Protein AF-A0A939WQD4-F1 (afdb_monomer)

pLDDT: mean 95.39, std 8.21, range [56.12, 98.81]

Mean predicted aligned error: 2.6 Å

Secondary structure (DSSP, 8-state):
-GGGTTSS--HHHHHHHHHHHHHHHTT-TTHHHHHHHHHHHHHIIIIIS--S-HHHHHHHHHHH-

Nearest PDB structures (foldseek):
  7nhk-assembly1_u  TM=9.590E-01  e=6.082E-01  Enterococcus faecalis
  7kwg-assembly1_t  TM=9.103E-01  e=1.440E+00  Staphylococcus aureus subsp. aureus NCTC 8325
  7nhn-assembly1_u  TM=9.213E-01  e=2.154E+00  Listeria monocytogenes EGD-e
  8y39-assembly1_t  TM=9.097E-01  e=2.154E+00  Staphylococcus aureus
  6wkt-assembly1_A  TM=7.002E-01  e=6.799E+00  Bacillus subtilis subsp. subtilis str. 168

Structure (mmCIF, N/CA/C/O backbone):
data_AF-A0A939WQD4-F1
#
_entry.id   AF-A0A939WQD4-F1
#
loop_
_atom_site.group_PDB
_atom_site.id
_atom_site.type_symbol
_atom_site.label_atom_id
_atom_site.label_alt_id
_atom_site.label_comp_id
_atom_site.label_asym_id
_atom_site.label_entity_id
_atom_site.label_seq_id
_atom_site.pdbx_PDB_ins_code
_atom_site.Cartn_x
_atom_site.Cartn_y
_atom_site.Cartn_z
_atom_site.occupancy
_atom_site.B_iso_or_equiv
_atom_site.auth_seq_id
_atom_site.auth_comp_id
_atom_site.auth_asym_id
_atom_site.auth_atom_id
_atom_site.pdbx_PDB_model_num
ATOM 1 N N . MET A 1 1 ? 6.558 -16.043 -2.894 1.00 56.12 1 MET A N 1
ATOM 2 C CA . MET A 1 1 ? 6.224 -14.906 -3.782 1.00 56.12 1 MET A CA 1
ATOM 3 C C . MET A 1 1 ? 5.573 -13.746 -3.034 1.00 56.12 1 MET A C 1
ATOM 5 O O . MET A 1 1 ? 6.028 -12.635 -3.248 1.00 56.12 1 MET A O 1
ATOM 9 N N . SER A 1 2 ? 4.593 -13.950 -2.142 1.00 60.59 2 SER A N 1
ATOM 10 C CA . SER A 1 2 ? 3.814 -12.819 -1.597 1.00 60.59 2 SER A CA 1
ATOM 11 C C . SER A 1 2 ? 4.592 -11.843 -0.691 1.00 60.59 2 SER A C 1
ATOM 13 O O . SER A 1 2 ? 4.387 -10.641 -0.797 1.00 60.59 2 SER A O 1
ATOM 15 N N . GLU A 1 3 ? 5.564 -12.296 0.111 1.00 68.62 3 GLU A N 1
ATOM 16 C CA . GLU A 1 3 ? 6.401 -11.380 0.917 1.00 68.62 3 GLU A CA 1
ATOM 17 C C . GLU A 1 3 ? 7.346 -10.490 0.090 1.00 68.62 3 GLU A C 1
ATOM 19 O O . GLU A 1 3 ? 7.852 -9.496 0.605 1.00 68.62 3 GLU A O 1
ATOM 24 N N . MET A 1 4 ? 7.632 -10.833 -1.173 1.00 79.31 4 MET A N 1
ATOM 25 C CA . MET A 1 4 ? 8.517 -10.015 -2.015 1.00 79.31 4 MET A CA 1
ATOM 26 C C . MET A 1 4 ? 7.824 -8.759 -2.532 1.00 79.31 4 MET A C 1
ATOM 28 O O . MET A 1 4 ? 8.489 -7.751 -2.735 1.00 79.31 4 MET A O 1
ATOM 32 N N . TRP A 1 5 ? 6.508 -8.808 -2.725 1.00 86.94 5 TRP A N 1
ATOM 33 C CA . TRP A 1 5 ? 5.729 -7.694 -3.267 1.00 86.94 5 TRP A CA 1
ATOM 34 C C . TRP A 1 5 ? 5.472 -6.570 -2.261 1.00 86.94 5 TRP A C 1
ATOM 36 O O . TRP A 1 5 ? 5.035 -5.492 -2.649 1.00 86.94 5 TRP A O 1
ATOM 46 N N . GLU A 1 6 ? 5.825 -6.785 -0.994 1.00 89.31 6 GLU A N 1
ATOM 47 C CA . GLU A 1 6 ? 5.881 -5.745 0.040 1.00 89.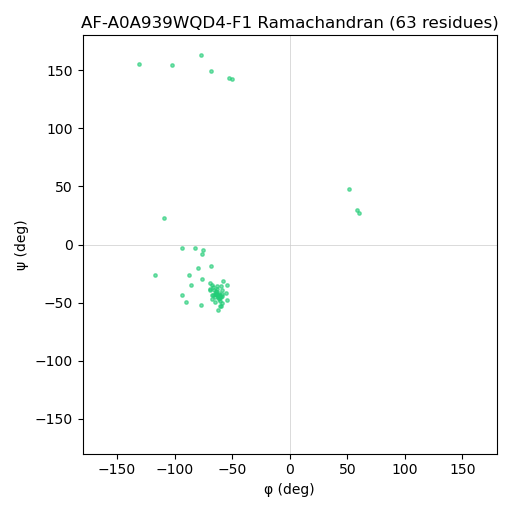31 6 GLU A CA 1
ATOM 48 C C . GLU A 1 6 ? 7.283 -5.129 0.186 1.00 89.31 6 GLU A C 1
ATOM 50 O O . GLU A 1 6 ? 7.481 -4.222 0.990 1.00 89.31 6 GLU A O 1
ATOM 55 N N . ARG A 1 7 ? 8.278 -5.625 -0.560 1.00 86.12 7 ARG A N 1
ATOM 56 C CA . ARG A 1 7 ? 9.664 -5.140 -0.516 1.00 86.12 7 ARG A CA 1
ATOM 57 C C . ARG A 1 7 ? 9.945 -4.247 -1.721 1.00 86.12 7 ARG A C 1
ATOM 59 O O . ARG A 1 7 ? 9.335 -4.403 -2.773 1.00 86.12 7 ARG A O 1
ATOM 66 N N . ASN A 1 8 ? 10.917 -3.345 -1.572 1.00 88.62 8 ASN A N 1
ATOM 67 C CA . ASN A 1 8 ? 11.342 -2.395 -2.612 1.00 88.62 8 ASN A CA 1
ATOM 68 C C . ASN A 1 8 ? 10.221 -1.472 -3.122 1.00 88.62 8 ASN A C 1
ATOM 70 O O . ASN A 1 8 ? 10.241 -1.054 -4.276 1.00 88.62 8 ASN A O 1
ATOM 74 N N . LEU A 1 9 ? 9.248 -1.155 -2.266 1.00 96.38 9 LEU A N 1
ATOM 75 C CA . LEU A 1 9 ? 8.244 -0.142 -2.573 1.00 96.38 9 LEU A CA 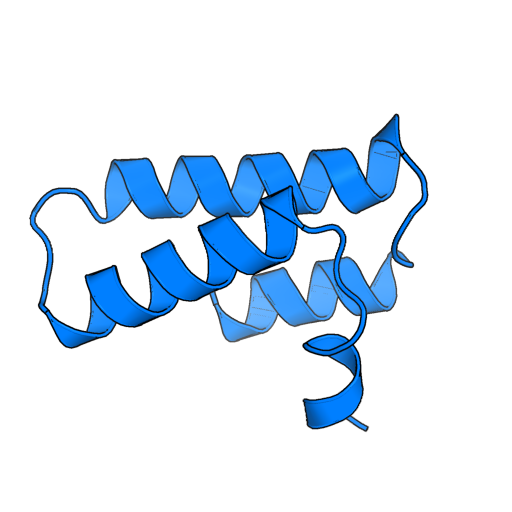1
ATOM 76 C C . LEU A 1 9 ? 8.903 1.248 -2.614 1.00 96.38 9 LEU A C 1
ATOM 78 O O . LEU A 1 9 ? 9.852 1.494 -1.858 1.00 96.38 9 LEU A O 1
ATOM 82 N N . PRO A 1 10 ? 8.396 2.178 -3.440 1.00 97.50 10 PRO A N 1
ATOM 83 C CA . PRO A 1 10 ? 8.740 3.588 -3.316 1.00 97.50 10 PRO A CA 1
ATOM 84 C C . PRO A 1 10 ? 8.561 4.072 -1.867 1.00 97.50 10 PRO A C 1
ATOM 86 O O . PRO A 1 10 ? 7.601 3.655 -1.216 1.00 97.50 10 PRO A O 1
ATOM 89 N N . PRO A 1 11 ? 9.430 4.961 -1.345 1.00 97.88 11 PRO A N 1
ATOM 90 C CA . PRO A 1 11 ? 9.384 5.359 0.064 1.00 97.88 11 PRO A CA 1
ATOM 91 C C . PRO A 1 1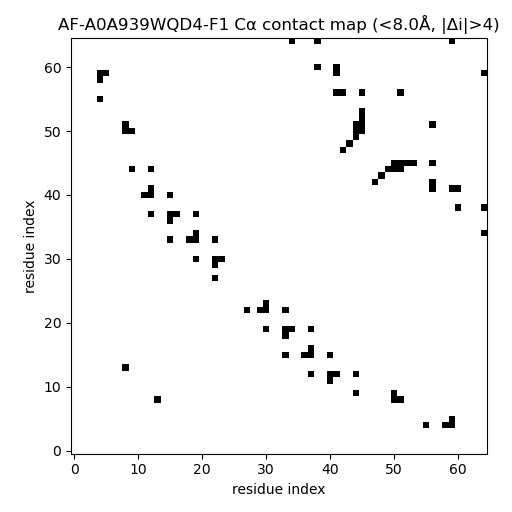1 ? 8.028 5.895 0.539 1.00 97.88 11 PRO A C 1
ATOM 93 O O . PRO A 1 11 ? 7.641 5.624 1.671 1.00 97.88 11 PRO A O 1
ATOM 96 N N . TYR A 1 12 ? 7.293 6.612 -0.318 1.00 98.31 12 TYR A N 1
ATOM 97 C CA . TYR A 1 12 ? 5.949 7.105 0.005 1.00 98.31 12 TYR A CA 1
ATOM 98 C C . TYR A 1 12 ? 4.936 5.958 0.146 1.00 98.31 12 TYR A C 1
ATOM 100 O O . TYR A 1 12 ? 4.189 5.908 1.113 1.00 98.31 12 TYR A O 1
ATOM 108 N N . LEU A 1 13 ? 4.969 4.975 -0.758 1.00 98.56 13 LEU A N 1
ATOM 109 C CA . LEU A 1 13 ? 4.065 3.830 -0.714 1.00 98.56 13 LEU A CA 1
ATOM 110 C C . LEU A 1 13 ? 4.392 2.916 0.473 1.00 98.56 13 LEU A C 1
ATOM 112 O O . LEU A 1 13 ? 3.486 2.403 1.121 1.00 98.56 13 LEU A O 1
ATOM 116 N N . ALA A 1 14 ? 5.678 2.737 0.786 1.00 98.06 14 ALA A N 1
ATOM 117 C CA . ALA A 1 14 ? 6.096 2.024 1.990 1.00 98.06 14 ALA A CA 1
ATOM 118 C C . ALA A 1 14 ? 5.570 2.715 3.260 1.00 98.06 14 ALA A C 1
ATOM 120 O O . ALA A 1 14 ? 5.027 2.051 4.139 1.00 98.06 14 ALA A O 1
ATOM 121 N N . HIS A 1 15 ? 5.688 4.046 3.328 1.00 98.38 15 HIS A N 1
ATOM 122 C CA . HIS A 1 15 ? 5.193 4.844 4.448 1.00 98.38 15 HIS A CA 1
ATOM 123 C C . HIS A 1 15 ? 3.683 4.678 4.655 1.00 98.38 15 HIS A C 1
ATOM 125 O O . HIS A 1 15 ? 3.258 4.359 5.765 1.00 98.38 15 HIS A O 1
ATOM 131 N N . ASP A 1 16 ? 2.888 4.834 3.595 1.00 98.69 16 ASP A N 1
ATOM 132 C CA . ASP A 1 16 ? 1.427 4.749 3.693 1.00 98.69 16 ASP A CA 1
ATOM 133 C C . ASP A 1 16 ? 0.957 3.319 3.990 1.00 98.69 16 ASP A C 1
ATOM 135 O O . ASP A 1 16 ? -0.008 3.114 4.729 1.00 98.69 16 ASP A O 1
ATOM 139 N N . LEU A 1 17 ? 1.673 2.306 3.485 1.00 98.44 17 LEU A N 1
ATOM 140 C CA . LEU A 1 17 ? 1.395 0.908 3.807 1.00 98.44 17 LEU A CA 1
ATOM 141 C C . LEU A 1 17 ? 1.630 0.613 5.294 1.00 98.44 17 LEU A C 1
ATOM 143 O O . LEU A 1 17 ? 0.816 -0.064 5.926 1.00 98.44 17 LEU A O 1
ATOM 147 N N . ASP A 1 18 ? 2.716 1.127 5.867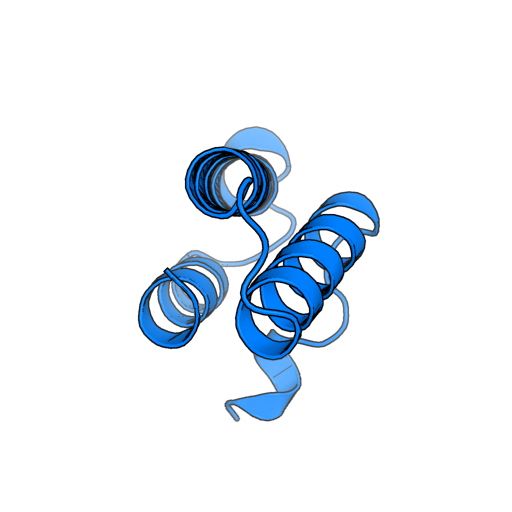 1.00 98.19 18 ASP A N 1
ATOM 148 C CA . ASP A 1 18 ? 3.005 0.975 7.293 1.00 98.19 18 ASP A CA 1
ATOM 149 C C . ASP A 1 18 ? 2.014 1.771 8.157 1.00 98.19 18 ASP A C 1
ATOM 151 O O . ASP A 1 18 ? 1.551 1.272 9.189 1.00 98.19 18 ASP A O 1
ATOM 155 N N . ALA A 1 19 ? 1.629 2.976 7.723 1.00 98.56 19 ALA A N 1
ATOM 156 C CA . ALA A 1 19 ? 0.622 3.791 8.396 1.00 98.56 19 ALA A CA 1
ATOM 157 C C . ALA A 1 19 ? -0.745 3.089 8.431 1.00 98.56 19 ALA A C 1
ATOM 159 O O . ALA A 1 19 ? -1.379 3.041 9.489 1.00 98.56 19 ALA A O 1
ATOM 160 N N . TRP A 1 20 ? -1.160 2.477 7.319 1.00 98.62 20 TRP A N 1
ATOM 161 C CA . TRP A 1 20 ? -2.359 1.645 7.249 1.00 98.62 20 TRP A CA 1
ATOM 162 C C . TRP A 1 20 ? -2.287 0.449 8.202 1.00 98.62 20 TRP A C 1
ATOM 164 O O . TRP A 1 20 ? -3.178 0.277 9.036 1.00 98.62 20 TRP A O 1
ATOM 174 N N . LYS A 1 21 ? -1.209 -0.349 8.132 1.00 97.94 21 LYS A N 1
ATOM 175 C CA . LYS A 1 21 ? -1.007 -1.528 8.996 1.00 97.94 21 LYS A CA 1
ATOM 176 C C . LYS A 1 21 ? -1.114 -1.155 10.478 1.00 97.94 21 LYS A C 1
ATOM 178 O O . LYS A 1 21 ? -1.867 -1.793 11.214 1.00 97.94 21 LYS A O 1
ATOM 183 N N . ARG A 1 22 ? -0.431 -0.082 10.894 1.00 98.56 22 ARG A N 1
ATOM 184 C CA . ARG A 1 22 ? -0.505 0.432 12.269 1.00 98.56 22 ARG A CA 1
ATOM 185 C C . ARG A 1 22 ? -1.907 0.933 12.613 1.00 98.56 22 ARG A C 1
ATOM 187 O O . ARG A 1 22 ? -2.417 0.635 13.687 1.00 98.56 22 ARG A O 1
ATOM 194 N N . GLY A 1 23 ? -2.557 1.658 11.703 1.00 98.50 23 GLY A N 1
ATOM 195 C CA . GLY A 1 23 ? -3.918 2.153 11.898 1.00 98.50 23 GLY A CA 1
ATOM 196 C C . GLY A 1 23 ? -4.932 1.034 12.139 1.00 98.50 23 GLY A C 1
ATOM 197 O O . GLY A 1 23 ? -5.804 1.177 12.997 1.00 98.50 23 GLY A O 1
ATOM 198 N N . VAL A 1 24 ? -4.800 -0.088 11.425 1.00 98.38 24 VAL A N 1
ATOM 199 C CA . VAL A 1 24 ? -5.635 -1.283 11.619 1.00 98.38 24 VAL A CA 1
ATOM 200 C C . VAL A 1 24 ? -5.354 -1.931 12.975 1.00 98.38 24 VAL A C 1
ATOM 202 O O . VAL A 1 24 ? -6.296 -2.222 13.713 1.00 98.38 24 VAL A O 1
ATOM 205 N N . GLU A 1 25 ? -4.080 -2.117 13.331 1.00 98.44 25 GLU A N 1
ATOM 206 C CA . GLU A 1 25 ? -3.666 -2.701 14.615 1.00 98.44 25 GLU A CA 1
ATOM 207 C C . GLU A 1 25 ? -4.175 -1.885 15.815 1.00 98.44 25 GLU A C 1
ATOM 209 O O . GLU A 1 25 ? -4.750 -2.432 16.759 1.00 98.44 25 GLU A O 1
ATOM 214 N N . GLU A 1 26 ? -4.042 -0.561 15.746 1.00 98.31 26 GLU A N 1
ATOM 215 C CA . GLU A 1 26 ? -4.429 0.370 16.809 1.00 98.31 26 GLU A CA 1
ATOM 216 C C . GLU A 1 26 ? -5.928 0.715 16.804 1.00 98.31 26 GLU A C 1
ATOM 218 O O . GLU A 1 26 ? -6.396 1.438 17.687 1.00 98.31 26 GLU A O 1
ATOM 223 N N . LYS A 1 27 ? -6.704 0.205 15.834 1.00 97.75 27 LYS A N 1
ATOM 224 C CA . LYS A 1 27 ? -8.119 0.565 15.615 1.00 97.75 27 LYS A CA 1
ATOM 225 C C . LYS A 1 27 ? -8.313 2.081 15.528 1.00 97.75 27 LYS A C 1
ATOM 227 O O . LYS A 1 27 ? -9.186 2.660 16.185 1.00 97.75 27 LYS A O 1
ATOM 232 N N . SER A 1 28 ? -7.464 2.720 14.729 1.00 98.12 28 SER A N 1
ATOM 233 C CA . SER A 1 28 ? -7.472 4.161 14.510 1.00 98.12 28 SER A CA 1
ATOM 234 C C . SER A 1 28 ? -8.857 4.654 14.087 1.00 98.12 28 SER A C 1
ATOM 236 O O . SER A 1 28 ? -9.565 4.018 13.309 1.00 98.12 28 SER A O 1
ATOM 238 N N . ARG A 1 29 ? -9.234 5.845 14.559 1.00 98.06 29 ARG A N 1
ATOM 239 C CA . ARG A 1 29 ? -10.457 6.532 14.110 1.00 98.06 29 ARG A CA 1
ATOM 240 C C . ARG A 1 29 ? -10.321 7.157 12.719 1.00 98.06 29 ARG A C 1
ATOM 242 O O . ARG A 1 29 ? -11.295 7.710 12.233 1.00 98.06 29 ARG A O 1
ATOM 249 N N . LEU A 1 30 ? -9.127 7.094 12.130 1.00 98.06 30 LEU A N 1
ATOM 250 C CA . LEU A 1 30 ? -8.776 7.689 10.839 1.00 98.06 30 LEU A CA 1
ATOM 251 C C . LEU A 1 30 ? -8.560 6.622 9.755 1.00 98.06 30 LEU A C 1
ATOM 253 O O . LEU A 1 30 ? -7.820 6.853 8.804 1.00 98.06 30 LEU A O 1
ATOM 257 N N . LEU A 1 31 ? -9.125 5.421 9.919 1.00 98.31 31 LEU A N 1
ATOM 258 C CA . LEU A 1 31 ? -8.946 4.339 8.945 1.00 98.31 31 LEU A CA 1
ATOM 259 C C . LEU A 1 31 ? -9.448 4.723 7.549 1.00 98.31 31 LEU A C 1
ATOM 261 O O . LEU A 1 31 ? -8.825 4.360 6.567 1.00 98.31 31 LEU A O 1
ATOM 265 N N . ASP A 1 32 ? -10.520 5.496 7.440 1.00 98.25 32 ASP A N 1
ATOM 266 C CA . ASP A 1 32 ? -11.004 6.019 6.160 1.00 98.25 32 ASP A CA 1
ATOM 267 C C . ASP A 1 32 ? -9.973 6.920 5.460 1.00 98.25 32 ASP A C 1
ATOM 269 O O . ASP A 1 32 ? -9.748 6.779 4.257 1.00 98.25 32 ASP A O 1
ATOM 273 N N . CYS A 1 33 ? -9.293 7.791 6.211 1.00 98.44 33 CYS A N 1
ATOM 274 C CA . CYS A 1 33 ? -8.196 8.605 5.686 1.00 98.44 33 CYS A CA 1
ATOM 275 C C . CYS A 1 33 ? -7.007 7.738 5.252 1.00 98.44 33 CYS A C 1
ATOM 277 O O . CYS A 1 33 ? -6.540 7.870 4.124 1.00 98.44 33 CYS A O 1
ATOM 279 N N . LEU A 1 34 ? -6.564 6.818 6.115 1.00 98.69 34 LEU A N 1
ATOM 280 C CA . LEU A 1 34 ? -5.419 5.941 5.841 1.00 98.69 34 LEU A CA 1
ATOM 281 C C . LEU A 1 34 ? -5.677 5.012 4.643 1.00 98.69 34 LEU A C 1
ATOM 283 O O . LEU A 1 34 ? -4.768 4.746 3.861 1.00 98.69 34 LEU A O 1
ATOM 287 N N . TRP A 1 35 ? -6.920 4.547 4.468 1.00 98.69 35 TRP A N 1
ATOM 288 C CA . TRP A 1 35 ? -7.335 3.778 3.291 1.00 98.69 35 TRP A CA 1
ATOM 289 C C . TRP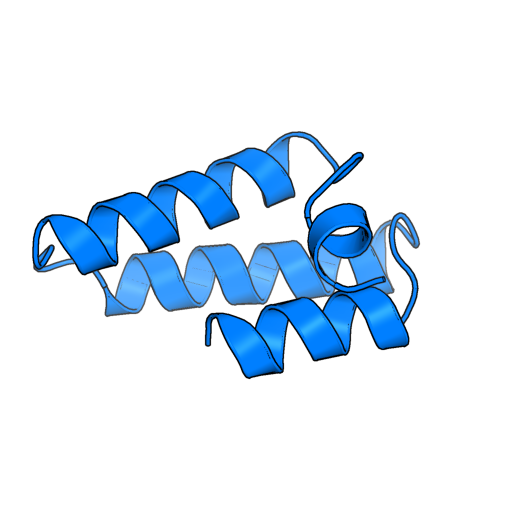 A 1 35 ? -7.165 4.610 2.017 1.00 98.69 35 TRP A C 1
ATOM 291 O O . TRP A 1 35 ? -6.603 4.134 1.032 1.00 98.69 35 TRP A O 1
ATOM 301 N N . GLY A 1 36 ? -7.612 5.871 2.046 1.00 98.62 36 GLY A N 1
ATOM 302 C CA . GLY A 1 36 ? -7.489 6.797 0.921 1.00 98.62 36 GLY A CA 1
ATOM 303 C C . GLY A 1 36 ? -6.038 7.124 0.568 1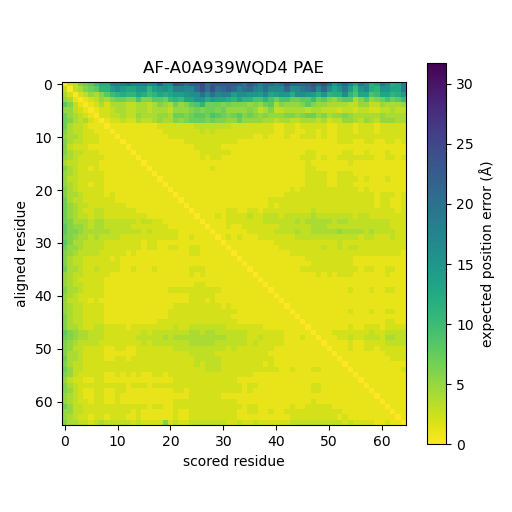.00 98.62 36 GLY A C 1
ATOM 304 O O . GLY A 1 36 ? -5.689 7.133 -0.613 1.00 98.62 36 GLY A O 1
ATOM 305 N N . GLU A 1 37 ? -5.195 7.347 1.579 1.00 98.75 37 GLU A N 1
ATOM 306 C CA . GLU A 1 37 ? -3.754 7.580 1.417 1.00 98.75 37 GLU A CA 1
ATOM 307 C C . GLU A 1 37 ? -3.071 6.375 0.756 1.00 98.75 37 GLU A C 1
ATOM 309 O O . GLU A 1 37 ? -2.466 6.518 -0.309 1.00 98.75 37 GLU A O 1
ATOM 314 N N . LEU A 1 38 ? -3.260 5.166 1.300 1.00 98.81 38 LEU A N 1
ATOM 315 C CA . LEU A 1 38 ? -2.671 3.950 0.736 1.00 98.81 38 LEU A CA 1
ATOM 316 C C . LEU A 1 38 ? -3.189 3.660 -0.682 1.00 98.81 38 LEU A C 1
ATOM 318 O O . LEU A 1 38 ? -2.395 3.366 -1.578 1.00 98.81 38 LEU A O 1
ATOM 322 N N . TYR A 1 39 ? -4.498 3.779 -0.922 1.00 98.75 39 TYR A N 1
ATOM 323 C CA . TYR A 1 39 ? -5.080 3.596 -2.256 1.00 98.75 39 TYR A CA 1
ATOM 324 C C . TYR A 1 39 ? -4.485 4.580 -3.273 1.00 98.75 39 TYR A C 1
ATOM 326 O O . TYR A 1 39 ? -4.115 4.192 -4.386 1.00 98.75 39 TYR A O 1
ATOM 334 N N . GLY A 1 40 ? -4.353 5.850 -2.881 1.00 98.62 40 GLY A N 1
ATOM 335 C CA . GLY A 1 40 ? -3.734 6.893 -3.691 1.00 98.62 40 GLY A CA 1
ATOM 336 C C . GLY A 1 40 ? -2.281 6.575 -4.032 1.00 98.62 40 GLY A C 1
ATOM 337 O O . GLY A 1 40 ? -1.907 6.620 -5.204 1.00 98.62 40 GLY A O 1
ATOM 338 N N . SER A 1 41 ? -1.483 6.183 -3.040 1.00 98.69 41 SER A N 1
ATOM 339 C CA . SER A 1 41 ? -0.070 5.848 -3.233 1.00 98.69 41 SER A CA 1
ATOM 340 C C . SER A 1 41 ? 0.152 4.598 -4.079 1.00 98.69 41 SER A C 1
ATOM 342 O O . SER A 1 41 ? 1.070 4.589 -4.900 1.00 98.69 41 SER A O 1
ATOM 344 N N . ILE A 1 42 ? -0.700 3.570 -3.966 1.00 98.69 42 ILE A N 1
ATOM 345 C CA . ILE A 1 42 ? -0.644 2.400 -4.861 1.00 98.69 42 ILE A CA 1
ATOM 346 C C . ILE A 1 42 ? -0.893 2.842 -6.308 1.00 98.69 42 ILE A C 1
ATOM 348 O O . ILE A 1 42 ? -0.132 2.476 -7.203 1.00 98.69 42 ILE A O 1
ATOM 352 N N . ASN A 1 43 ? -1.921 3.662 -6.544 1.00 98.56 43 ASN A N 1
ATOM 353 C CA . ASN A 1 43 ? -2.232 4.155 -7.888 1.00 98.56 43 ASN A CA 1
ATOM 354 C C . ASN A 1 43 ? -1.120 5.043 -8.449 1.00 98.56 43 ASN A C 1
ATOM 356 O O . ASN A 1 43 ? -0.811 4.950 -9.631 1.00 98.56 43 ASN A O 1
ATOM 360 N N . MET A 1 44 ? -0.519 5.897 -7.620 1.00 98.69 44 MET A N 1
ATOM 361 C CA . MET A 1 44 ? 0.566 6.781 -8.040 1.00 98.69 44 MET A CA 1
ATOM 362 C C . MET A 1 44 ? 1.801 5.962 -8.448 1.00 98.69 44 MET A C 1
ATOM 364 O O . MET A 1 44 ? 2.339 6.165 -9.537 1.00 98.69 44 MET A O 1
ATOM 368 N N . ALA A 1 45 ? 2.160 4.954 -7.646 1.00 98.50 45 ALA A N 1
ATOM 369 C CA . ALA A 1 45 ? 3.255 4.037 -7.950 1.00 98.50 45 ALA A CA 1
ATOM 370 C C . ALA A 1 45 ? 3.011 3.209 -9.220 1.00 98.50 45 ALA A C 1
ATOM 372 O O . ALA A 1 45 ? 3.950 2.970 -9.976 1.00 98.50 45 ALA A O 1
ATOM 373 N N . GLU A 1 46 ? 1.774 2.772 -9.467 1.00 98.50 46 GLU A N 1
ATOM 374 C CA . GLU A 1 46 ? 1.421 1.977 -10.648 1.00 98.50 46 GLU A CA 1
ATOM 375 C C . GLU A 1 46 ? 1.303 2.829 -11.923 1.00 98.50 46 GLU A C 1
ATOM 377 O O . GLU A 1 46 ? 1.892 2.498 -12.949 1.00 98.50 46 GLU A O 1
ATOM 382 N N . ILE A 1 47 ? 0.520 3.908 -11.876 1.00 98.00 47 ILE A N 1
ATOM 383 C CA . ILE A 1 47 ? 0.045 4.622 -13.070 1.00 98.00 47 ILE A CA 1
ATOM 384 C C . ILE A 1 47 ? 0.963 5.790 -13.428 1.00 98.00 47 ILE A C 1
ATOM 386 O O . ILE A 1 47 ? 1.252 6.005 -14.605 1.00 98.00 47 ILE A O 1
ATOM 390 N N . ASN A 1 48 ? 1.396 6.563 -12.432 1.00 97.19 48 ASN A N 1
ATOM 391 C CA . ASN A 1 48 ? 2.126 7.807 -12.668 1.00 97.19 48 ASN A CA 1
ATOM 392 C C . ASN A 1 48 ? 3.634 7.557 -12.734 1.00 97.19 48 ASN A C 1
ATOM 394 O O . ASN A 1 48 ? 4.284 7.994 -13.681 1.00 97.19 48 ASN A O 1
ATOM 398 N N . ASP A 1 49 ? 4.173 6.837 -11.748 1.00 97.06 49 ASP A N 1
ATOM 399 C CA . ASP A 1 49 ? 5.610 6.572 -11.646 1.00 97.06 49 ASP A CA 1
ATOM 400 C C . ASP A 1 49 ? 6.038 5.317 -12.419 1.00 97.06 49 ASP A C 1
ATOM 402 O O . ASP A 1 49 ? 7.200 5.200 -12.811 1.00 97.06 49 ASP A O 1
ATOM 406 N N . GLY A 1 50 ? 5.128 4.352 -12.608 1.00 97.00 50 GLY A N 1
ATOM 407 C CA . GLY A 1 50 ? 5.459 3.033 -13.158 1.00 97.00 50 GLY A CA 1
ATOM 408 C C . GLY A 1 50 ? 6.476 2.262 -12.305 1.00 97.00 50 GLY A C 1
ATOM 409 O O . GLY A 1 50 ? 7.249 1.458 -12.826 1.00 97.00 50 GLY A O 1
ATOM 410 N N . ALA A 1 51 ? 6.519 2.535 -10.999 1.00 97.50 51 ALA A N 1
ATOM 411 C CA . ALA A 1 51 ? 7.498 1.994 -10.061 1.00 97.50 51 ALA A CA 1
ATOM 412 C C . ALA A 1 51 ? 7.182 0.561 -9.600 1.00 97.50 51 ALA A C 1
ATOM 414 O O . ALA A 1 51 ? 8.074 -0.139 -9.121 1.00 97.50 51 ALA A O 1
ATOM 415 N N . ILE A 1 52 ? 5.928 0.122 -9.739 1.00 97.06 52 ILE A N 1
ATOM 416 C CA . ILE A 1 52 ? 5.477 -1.246 -9.451 1.00 97.06 52 ILE A CA 1
ATOM 417 C C . ILE A 1 52 ? 4.644 -1.780 -10.618 1.00 97.06 52 ILE A C 1
ATOM 419 O O . ILE A 1 52 ? 4.059 -1.006 -11.375 1.00 97.06 52 ILE A O 1
ATOM 423 N N . THR A 1 53 ? 4.575 -3.105 -10.773 1.00 96.75 53 THR A N 1
ATOM 424 C CA . THR A 1 53 ? 3.726 -3.710 -11.811 1.00 96.75 53 THR A CA 1
ATOM 425 C C . THR A 1 53 ? 2.255 -3.704 -11.404 1.00 96.75 53 THR A C 1
ATOM 427 O O . THR A 1 53 ? 1.925 -3.599 -10.219 1.00 96.75 53 THR A O 1
ATOM 430 N N . HIS A 1 54 ? 1.370 -3.894 -12.384 1.00 97.56 54 HIS A N 1
ATOM 431 C CA . HIS A 1 54 ? -0.062 -4.053 -12.140 1.00 97.56 54 HIS A CA 1
ATOM 432 C C . HIS A 1 54 ? -0.353 -5.199 -11.157 1.00 97.56 54 HIS A C 1
ATOM 434 O O . HIS A 1 54 ? -1.154 -5.046 -10.242 1.00 97.56 54 HIS A O 1
ATOM 440 N N . GLU A 1 55 ? 0.341 -6.333 -11.280 1.00 96.69 55 GLU A N 1
ATOM 441 C CA . GLU A 1 55 ? 0.161 -7.490 -10.395 1.00 96.69 55 GLU A CA 1
ATOM 442 C C . GLU A 1 55 ? 0.592 -7.185 -8.959 1.00 96.69 55 GLU A C 1
ATOM 444 O O . GLU A 1 55 ? -0.075 -7.599 -8.010 1.00 96.69 55 GLU A O 1
ATOM 449 N N . GLN A 1 56 ? 1.688 -6.438 -8.789 1.00 96.94 5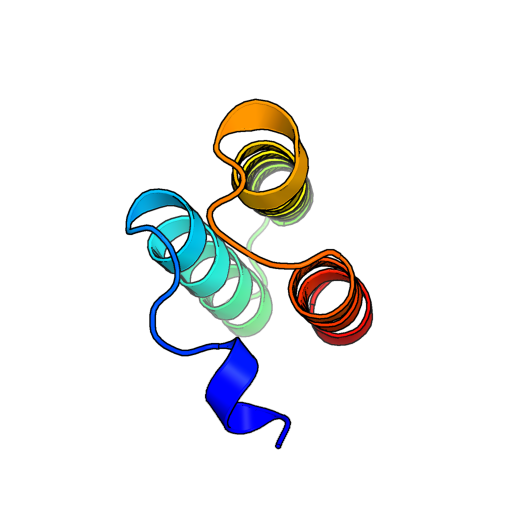6 GLN A N 1
ATOM 450 C CA . GLN A 1 56 ? 2.135 -6.002 -7.470 1.00 96.94 56 GLN A CA 1
ATOM 451 C C . GLN A 1 56 ? 1.132 -5.021 -6.851 1.00 96.94 56 GLN A C 1
ATOM 453 O O . GLN A 1 56 ? 0.781 -5.169 -5.682 1.00 96.94 56 GLN A O 1
ATOM 458 N N . ALA A 1 57 ? 0.625 -4.063 -7.630 1.00 97.88 57 ALA A N 1
ATOM 459 C CA . ALA A 1 57 ? -0.401 -3.128 -7.182 1.00 97.88 57 ALA A CA 1
ATOM 460 C C . ALA A 1 57 ? -1.708 -3.848 -6.804 1.00 97.88 57 ALA A C 1
ATOM 462 O O . ALA A 1 57 ? -2.265 -3.593 -5.736 1.00 97.88 57 ALA A O 1
ATOM 463 N N . GLN A 1 58 ? -2.168 -4.795 -7.628 1.00 97.62 58 GLN A N 1
ATOM 464 C CA . GLN A 1 58 ? -3.363 -5.593 -7.354 1.00 97.62 58 GLN A CA 1
ATOM 465 C C . GLN A 1 58 ? -3.207 -6.423 -6.080 1.00 97.62 58 GLN A C 1
ATOM 467 O O . GLN A 1 58 ? -4.102 -6.425 -5.243 1.00 97.62 58 GLN A O 1
ATOM 472 N N . TYR A 1 59 ? -2.049 -7.056 -5.881 1.00 97.19 59 TYR A N 1
ATOM 473 C CA . TYR A 1 59 ? -1.767 -7.781 -4.646 1.00 97.19 59 TYR A CA 1
ATOM 474 C C . TYR A 1 59 ? -1.850 -6.890 -3.402 1.00 97.19 59 TYR A C 1
ATOM 476 O O . TYR A 1 59 ? -2.400 -7.313 -2.386 1.00 97.19 59 TYR A O 1
ATOM 484 N N . LEU A 1 60 ? -1.303 -5.669 -3.463 1.00 97.69 60 LEU A N 1
ATOM 485 C CA . LEU A 1 60 ? -1.367 -4.736 -2.337 1.00 97.69 60 LEU A CA 1
ATOM 486 C C . LEU A 1 60 ? -2.815 -4.340 -2.028 1.00 97.69 60 LEU A C 1
ATOM 488 O O . LEU A 1 60 ? -3.181 -4.310 -0.855 1.00 97.69 60 LEU A O 1
ATOM 492 N N . ARG A 1 61 ? -3.642 -4.103 -3.055 1.00 98.06 61 ARG A N 1
ATOM 493 C CA . ARG A 1 61 ? -5.077 -3.836 -2.876 1.00 98.06 61 ARG A CA 1
ATOM 494 C C . ARG A 1 61 ? -5.776 -5.033 -2.243 1.00 98.06 61 ARG A C 1
ATOM 496 O O . ARG A 1 61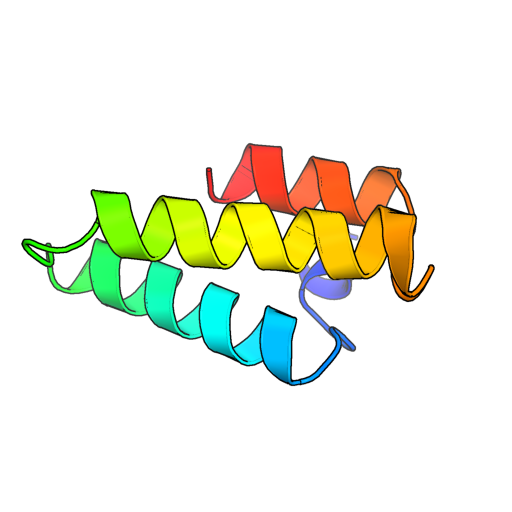 ? -6.296 -4.893 -1.151 1.00 98.06 61 ARG A O 1
ATOM 503 N N . ASP A 1 62 ? -5.684 -6.214 -2.850 1.00 97.31 62 ASP A N 1
ATOM 504 C CA . ASP A 1 62 ? -6.387 -7.420 -2.382 1.00 97.31 62 ASP A CA 1
ATOM 505 C C . ASP A 1 62 ? -6.026 -7.809 -0.942 1.00 97.31 62 ASP A C 1
ATOM 507 O O . ASP A 1 62 ? -6.830 -8.404 -0.224 1.00 97.31 62 ASP A O 1
ATOM 511 N N . LYS A 1 63 ? -4.788 -7.526 -0.522 1.00 97.12 63 LYS A N 1
ATOM 512 C CA . LYS A 1 63 ? -4.305 -7.886 0.810 1.00 97.12 63 LYS A CA 1
ATOM 513 C C . LYS A 1 63 ? -4.646 -6.856 1.882 1.00 97.12 63 LYS A C 1
ATOM 515 O O . LYS A 1 63 ? -4.815 -7.247 3.039 1.00 97.12 63 LYS A O 1
ATOM 520 N N . TYR A 1 64 ? -4.661 -5.569 1.541 1.00 97.00 64 TYR A N 1
ATOM 521 C CA . TYR A 1 64 ? -4.716 -4.497 2.534 1.00 97.00 64 TYR A CA 1
ATOM 522 C C . TYR A 1 64 ? -5.966 -3.627 2.462 1.00 97.00 64 TYR A C 1
ATOM 524 O O . TYR A 1 64 ? -6.317 -3.074 3.499 1.00 97.00 64 TYR A O 1
ATOM 532 N N . LEU A 1 65 ? -6.623 -3.500 1.309 1.00 95.75 65 LEU A N 1
ATOM 533 C CA . LEU A 1 65 ? -7.720 -2.556 1.068 1.00 95.75 65 LEU A CA 1
ATOM 534 C C . LEU A 1 65 ? -9.053 -3.260 0.810 1.00 95.75 65 LEU A C 1
ATOM 536 O O . LEU A 1 65 ? -10.071 -2.651 1.212 1.00 95.75 65 LEU A O 1
#

Solvent-accessible surface area (backbone atoms only — not comparable to full-atom values): 3729 Å² total; per-residue (Å²): 116,75,77,56,65,76,49,89,55,59,72,68,41,46,49,32,48,50,50,33,54,50,29,62,75,69,64,43,96,52,46,72,57,36,50,49,51,32,54,49,35,44,48,41,34,36,72,75,68,58,74,43,50,70,67,46,43,49,50,53,42,80,74,73,109

Radius of gyration: 11.22 Å; Cα contacts (8 Å, |Δi|>4): 48; chains: 1; bounding box: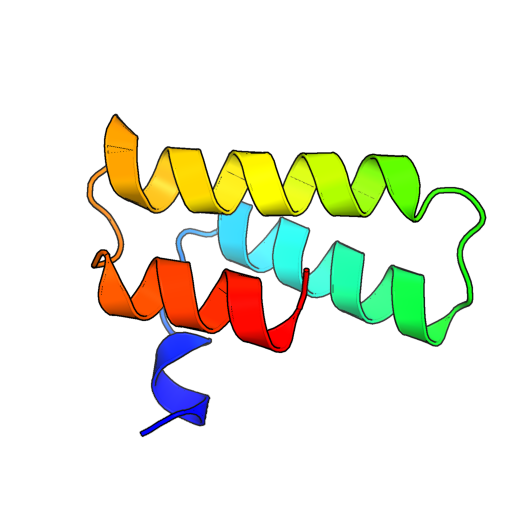 22×24×30 Å

Sequence (65 aa):
MSEMWERNLPPYLAHDLDAWKRGVEEKSRLLDCLWGELYGSINMAEINDGAITHEQAQYLRDKYL

Foldseek 3Di:
DLVCLLPPQDPQLVVLLVVLVVCVVVVPPCNVVSVVSNLVSLCCCVPVVVVDDPVSSVSSVVVRD